Protein AF-K8GH89-F1 (afdb_monomer)

Solvent-accessible surface area (backbone atoms only — not comparable to full-atom values): 7909 Å² total; per-residue (Å²): 138,84,88,80,94,85,62,92,75,47,43,49,99,86,70,45,70,60,71,81,88,53,93,85,39,66,58,90,77,66,73,56,83,68,79,61,49,72,59,52,52,26,52,75,72,72,39,41,68,62,53,42,71,76,53,75,68,96,66,90,81,72,88,80,50,74,79,74,61,64,70,43,51,52,50,43,44,41,84,80,45,66,94,67,72,90,77,86,86,83,84,74,90,75,93,75,89,71,86,81,67,62,73,50,70,63,80,98,44,78,46,82,103

Foldseek 3Di:
DDDDDDDPQQADPVRHGDDDPLPPLQDDFDWPPPPCVVCVVCVVVVNNVVVCVVPVDPDPDDDTDGDDDPSSVCSNCCVPCPVPDPDDDDDDDDPPVDDPWDFDDDDPDTDTD

Nearest PDB structures (foldseek):
  3zth-assembly1_A  TM=1.737E-01  e=4.760E+00  Streptococcus thermophilus LMG 18311

Structure (mmCIF, N/CA/C/O backbone):
data_AF-K8GH89-F1
#
_entry.id   AF-K8GH89-F1
#
loop_
_atom_site.group_PDB
_atom_site.id
_atom_site.type_symbol
_atom_site.label_atom_id
_atom_site.label_alt_id
_atom_site.label_comp_id
_atom_site.label_asym_id
_atom_site.label_entity_id
_atom_site.label_seq_id
_atom_site.pdbx_PDB_ins_code
_atom_site.Cartn_x
_atom_site.Cartn_y
_atom_site.Cartn_z
_atom_site.occupancy
_atom_site.B_iso_or_equiv
_atom_site.auth_seq_id
_atom_site.auth_comp_id
_atom_site.auth_asym_id
_atom_site.auth_atom_id
_atom_site.pdbx_PDB_model_num
ATOM 1 N N . MET A 1 1 ? 0.550 -21.138 -28.705 1.00 63.81 1 MET A N 1
ATOM 2 C CA . MET A 1 1 ? 1.584 -20.135 -28.361 1.00 63.81 1 MET A CA 1
ATOM 3 C C . MET A 1 1 ? 1.099 -19.337 -27.162 1.00 63.81 1 MET A C 1
ATOM 5 O O . MET A 1 1 ? -0.085 -19.030 -27.119 1.00 63.81 1 MET A O 1
ATOM 9 N N . ARG A 1 2 ? 1.970 -19.055 -26.186 1.00 85.56 2 ARG A N 1
ATOM 10 C CA . ARG A 1 2 ? 1.658 -18.232 -25.007 1.00 85.56 2 ARG A CA 1
ATOM 11 C C . ARG A 1 2 ? 2.315 -16.866 -25.207 1.00 85.56 2 ARG A C 1
ATOM 13 O O . ARG A 1 2 ? 3.523 -16.814 -25.398 1.00 85.56 2 ARG A O 1
ATOM 20 N N . THR A 1 3 ? 1.530 -15.795 -25.214 1.00 92.75 3 THR A N 1
ATOM 21 C CA . THR A 1 3 ? 2.047 -14.422 -25.309 1.00 92.75 3 THR A CA 1
ATOM 22 C C . THR A 1 3 ? 2.526 -13.969 -23.933 1.00 92.75 3 THR A C 1
ATOM 24 O O . THR A 1 3 ? 1.797 -14.125 -22.954 1.00 92.75 3 THR A O 1
ATOM 27 N N . GLU A 1 4 ? 3.742 -13.429 -23.848 1.00 94.06 4 GLU A N 1
ATOM 28 C CA . GLU A 1 4 ? 4.373 -13.043 -22.584 1.00 94.06 4 GLU A CA 1
ATOM 29 C C . GLU A 1 4 ? 5.318 -11.840 -22.761 1.00 94.06 4 GLU A C 1
ATOM 31 O O . GLU A 1 4 ? 6.046 -11.764 -23.746 1.00 94.06 4 GLU A O 1
ATOM 36 N N . LEU A 1 5 ? 5.317 -10.910 -21.795 1.00 91.56 5 LEU A N 1
ATOM 37 C CA . LEU A 1 5 ? 6.261 -9.787 -21.720 1.00 91.56 5 LEU A CA 1
ATOM 38 C C . LEU A 1 5 ? 7.556 -10.238 -21.030 1.00 91.56 5 LEU A C 1
ATOM 40 O O . LEU A 1 5 ? 7.492 -10.766 -19.919 1.00 91.56 5 LEU A O 1
ATOM 44 N N . ILE A 1 6 ? 8.714 -10.021 -21.652 1.00 92.12 6 ILE A N 1
ATOM 45 C CA . ILE A 1 6 ? 10.032 -10.405 -21.121 1.00 92.12 6 ILE A CA 1
ATOM 46 C C . ILE A 1 6 ? 10.867 -9.141 -20.904 1.00 92.12 6 ILE A C 1
ATOM 48 O O . ILE A 1 6 ? 10.880 -8.261 -21.760 1.00 92.12 6 ILE A O 1
ATOM 52 N N . TRP A 1 7 ? 11.556 -9.064 -19.766 1.00 91.12 7 TRP A N 1
ATOM 53 C CA . TRP A 1 7 ? 12.475 -7.980 -19.421 1.00 91.12 7 TRP A CA 1
ATOM 54 C C . TRP A 1 7 ? 13.697 -8.530 -18.674 1.00 91.12 7 TRP A C 1
ATOM 56 O O . TRP A 1 7 ? 13.676 -9.660 -18.171 1.00 91.12 7 TRP A O 1
ATOM 66 N N . GLU A 1 8 ? 14.766 -7.737 -18.617 1.00 90.94 8 GLU A N 1
ATOM 67 C CA . GLU A 1 8 ? 16.001 -8.101 -17.923 1.00 90.94 8 GLU A CA 1
ATOM 68 C C . GLU A 1 8 ? 15.743 -8.344 -16.427 1.00 90.94 8 GLU A C 1
ATOM 70 O O . GLU A 1 8 ? 15.059 -7.575 -15.759 1.00 90.94 8 GLU A O 1
ATOM 75 N N . GLY A 1 9 ? 16.251 -9.458 -15.897 1.00 88.44 9 GLY A N 1
ATOM 76 C CA . GLY A 1 9 ? 16.039 -9.845 -14.499 1.00 88.44 9 GLY A CA 1
ATOM 77 C C . GLY A 1 9 ? 14.690 -10.512 -14.201 1.00 88.44 9 GLY A C 1
ATOM 78 O O . GLY A 1 9 ? 14.462 -10.898 -13.057 1.00 88.44 9 GLY A O 1
ATOM 79 N N . LYS A 1 10 ? 13.810 -10.714 -15.193 1.00 89.94 10 LYS A N 1
ATOM 80 C CA . LYS A 1 10 ? 12.578 -11.505 -15.010 1.00 89.94 10 LYS A CA 1
ATOM 81 C C . LYS A 1 10 ? 12.859 -12.987 -14.733 1.00 89.94 10 LYS A C 1
ATOM 83 O O . LYS A 1 10 ? 12.149 -13.614 -13.942 1.00 89.94 10 LYS A O 1
ATOM 88 N N . TYR A 1 11 ? 13.874 -13.538 -15.393 1.00 92.06 11 TYR A N 1
ATOM 89 C CA . TYR A 1 11 ? 14.330 -14.916 -15.222 1.00 92.06 11 TYR A CA 1
ATOM 90 C C . TYR A 1 11 ? 15.760 -14.935 -14.681 1.00 92.06 11 TYR A C 1
ATOM 92 O O . TYR A 1 11 ? 16.521 -13.981 -14.866 1.00 92.06 11 TYR A O 1
ATOM 100 N N . ASP A 1 12 ? 16.100 -15.995 -13.960 1.00 88.81 12 ASP A N 1
ATOM 101 C CA . ASP A 1 12 ? 17.474 -16.296 -13.588 1.00 88.81 12 ASP A CA 1
ATOM 102 C C . ASP A 1 12 ? 18.273 -16.847 -14.785 1.00 88.81 12 ASP A C 1
ATOM 104 O O . ASP A 1 12 ? 17.757 -17.024 -15.891 1.00 88.81 12 ASP A O 1
ATOM 108 N N . GLU A 1 13 ? 19.560 -17.104 -14.558 1.00 87.94 13 GLU A N 1
ATOM 109 C CA . GLU A 1 13 ? 20.478 -17.680 -15.549 1.00 87.94 13 GLU A CA 1
ATOM 110 C C . GLU A 1 13 ? 20.090 -19.105 -15.998 1.00 87.94 13 GLU A C 1
ATOM 112 O O . GLU A 1 13 ? 20.555 -19.571 -17.036 1.00 87.94 13 GLU A O 1
ATOM 117 N N . TYR A 1 14 ? 19.195 -19.773 -15.262 1.00 86.75 14 TYR A N 1
ATOM 118 C CA . TYR A 1 14 ? 18.685 -21.117 -15.544 1.00 86.75 14 TYR A CA 1
ATOM 119 C C . TYR A 1 14 ? 17.307 -21.097 -16.228 1.00 86.75 14 TYR A C 1
ATOM 121 O O . TYR A 1 14 ? 16.735 -22.153 -16.498 1.00 86.75 14 TYR A O 1
ATOM 129 N N . GLY A 1 15 ? 16.766 -19.911 -16.533 1.00 84.69 15 GLY A N 1
ATOM 130 C CA . GLY A 1 15 ? 15.463 -19.746 -17.173 1.00 84.69 15 GLY A CA 1
ATOM 131 C C . GLY A 1 15 ? 14.266 -19.909 -16.230 1.00 84.69 15 GLY A C 1
ATOM 132 O O . GLY A 1 15 ? 13.126 -19.936 -16.699 1.00 84.69 15 GLY A O 1
ATOM 133 N N . ASN A 1 16 ? 14.479 -19.980 -14.914 1.00 87.31 16 ASN A N 1
ATOM 134 C CA . ASN A 1 16 ? 13.394 -19.961 -13.939 1.00 87.31 16 ASN A CA 1
ATOM 135 C C . ASN A 1 16 ? 12.963 -18.523 -13.675 1.00 87.31 16 ASN A C 1
ATOM 137 O O . ASN A 1 16 ? 13.777 -17.600 -13.642 1.00 87.31 16 ASN A O 1
ATOM 141 N N . ARG A 1 17 ? 11.659 -18.305 -13.485 1.00 86.38 17 ARG A N 1
ATOM 142 C CA . ARG A 1 17 ? 11.151 -16.979 -13.123 1.00 86.38 17 ARG A CA 1
ATOM 143 C C . ARG A 1 17 ? 11.732 -16.606 -11.762 1.00 86.38 17 ARG A C 1
ATOM 145 O O . ARG A 1 17 ? 11.572 -17.375 -10.819 1.00 86.38 17 ARG A O 1
ATOM 152 N N . ARG A 1 18 ? 12.353 -15.428 -11.648 1.00 83.69 18 ARG A N 1
ATOM 153 C CA . ARG A 1 18 ? 12.791 -14.926 -10.342 1.00 83.69 18 ARG A CA 1
ATOM 154 C C . ARG A 1 18 ? 11.556 -14.699 -9.483 1.00 83.69 18 ARG A C 1
ATOM 156 O O . ARG A 1 18 ? 10.758 -13.796 -9.749 1.00 83.69 18 ARG A O 1
ATOM 163 N N . GLU A 1 19 ? 11.364 -15.562 -8.497 1.00 75.50 19 GLU A N 1
ATOM 164 C CA . GLU A 1 19 ? 10.309 -15.385 -7.518 1.00 75.50 19 GLU A CA 1
ATOM 165 C C . GLU A 1 19 ? 10.725 -14.336 -6.499 1.00 75.50 19 GLU A C 1
ATOM 167 O O . GLU A 1 19 ? 11.893 -14.154 -6.157 1.00 75.50 19 GLU A O 1
ATOM 172 N N . VAL A 1 20 ? 9.728 -13.608 -6.022 1.00 69.25 20 VAL A N 1
ATOM 173 C CA . VAL A 1 20 ? 9.914 -12.717 -4.895 1.00 69.25 20 VAL A CA 1
ATOM 174 C C . VAL A 1 20 ? 10.023 -13.614 -3.664 1.00 69.25 20 VAL A C 1
ATOM 176 O O . VAL A 1 20 ? 9.044 -14.258 -3.303 1.00 69.25 20 VAL A O 1
ATOM 179 N N . GLU A 1 21 ? 11.191 -13.683 -3.022 1.00 65.62 21 GLU A N 1
ATOM 180 C CA . GLU A 1 21 ? 11.318 -14.394 -1.745 1.00 65.62 21 GLU A CA 1
ATOM 181 C C . GLU A 1 21 ? 10.445 -13.709 -0.685 1.00 65.62 21 GLU A C 1
ATOM 183 O O . GLU A 1 21 ? 10.715 -12.586 -0.258 1.00 65.62 21 GLU A O 1
ATOM 188 N N . ILE A 1 22 ? 9.365 -14.387 -0.291 1.00 62.28 22 ILE A N 1
ATOM 189 C CA . ILE A 1 22 ? 8.453 -13.967 0.788 1.00 62.28 22 ILE A CA 1
ATOM 190 C C . ILE A 1 22 ? 8.703 -14.810 2.055 1.00 62.28 22 ILE A C 1
ATOM 192 O O . ILE A 1 22 ? 8.394 -14.381 3.165 1.00 62.28 22 ILE A O 1
ATOM 196 N N . ALA A 1 23 ? 9.304 -15.998 1.903 1.00 52.91 23 ALA A N 1
ATOM 197 C CA . ALA A 1 23 ? 9.321 -17.083 2.891 1.00 52.91 23 ALA A CA 1
ATOM 198 C C . ALA A 1 23 ? 10.079 -16.799 4.209 1.00 52.91 23 ALA A C 1
ATOM 200 O O . ALA A 1 23 ? 9.976 -17.592 5.138 1.00 52.91 23 ALA A O 1
ATOM 201 N N . GLY A 1 24 ? 10.783 -15.668 4.331 1.00 55.62 24 GLY A N 1
ATOM 202 C CA . GLY A 1 24 ? 11.445 -15.226 5.570 1.00 55.62 24 GLY A CA 1
ATOM 203 C C . GLY A 1 24 ? 11.045 -13.827 6.055 1.00 55.62 24 GLY A C 1
ATOM 204 O O . GLY A 1 24 ? 11.645 -13.314 6.990 1.00 55.62 24 GLY A O 1
ATOM 205 N N . CYS A 1 25 ? 10.065 -13.184 5.411 1.00 55.69 25 CYS A N 1
ATOM 206 C CA . CYS A 1 25 ? 9.790 -11.748 5.563 1.00 55.69 25 CYS A CA 1
ATOM 207 C C . CYS A 1 25 ? 8.665 -11.402 6.552 1.00 55.69 25 CYS A C 1
ATOM 209 O O . CYS A 1 25 ? 8.345 -10.224 6.708 1.00 55.69 25 CYS A O 1
ATOM 211 N N . ALA A 1 26 ? 8.050 -12.399 7.200 1.00 57.41 26 ALA A N 1
ATOM 212 C CA . ALA A 1 26 ? 7.032 -12.174 8.224 1.00 57.41 26 ALA A CA 1
ATOM 213 C C . ALA A 1 26 ? 7.699 -11.656 9.507 1.00 57.41 26 ALA A C 1
ATOM 215 O O . ALA A 1 26 ? 7.997 -12.408 10.434 1.00 57.41 26 ALA A O 1
ATOM 21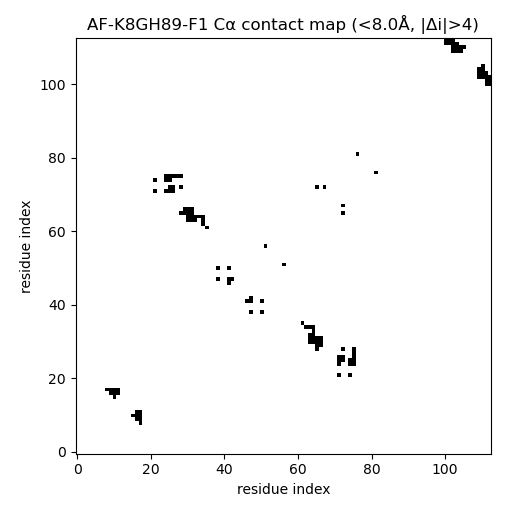6 N N . MET A 1 27 ? 7.987 -10.360 9.524 1.00 64.25 27 MET A N 1
ATOM 217 C CA . MET A 1 27 ? 8.565 -9.678 10.672 1.00 64.25 27 MET A CA 1
ATOM 218 C C . MET A 1 27 ? 7.448 -9.309 11.657 1.00 64.25 27 MET A C 1
ATOM 220 O O . MET A 1 27 ? 6.340 -8.969 11.227 1.00 64.25 27 MET A O 1
ATOM 224 N N . PRO A 1 28 ? 7.706 -9.327 12.977 1.00 62.94 28 PRO A N 1
ATOM 225 C CA . PRO A 1 28 ? 6.777 -8.746 13.935 1.00 62.94 28 PRO A CA 1
ATOM 226 C C . PRO A 1 28 ? 6.570 -7.269 13.581 1.00 62.94 28 PRO A C 1
ATOM 228 O O . PRO A 1 28 ? 7.482 -6.450 13.676 1.00 62.94 28 PRO A O 1
ATOM 231 N N . MET A 1 29 ? 5.367 -6.940 13.113 1.00 65.44 29 MET A N 1
ATOM 232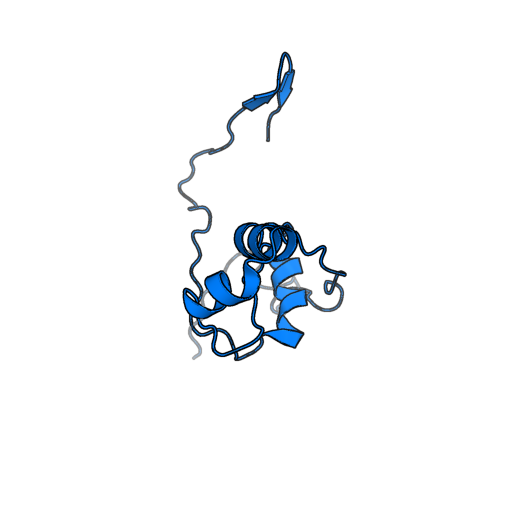 C CA . MET A 1 29 ? 5.031 -5.586 12.690 1.00 65.44 29 MET A CA 1
ATOM 233 C C . MET A 1 29 ? 4.868 -4.692 13.917 1.00 65.44 29 MET A C 1
ATOM 235 O O . MET A 1 29 ? 4.001 -4.935 14.760 1.00 65.44 29 MET A O 1
ATOM 239 N N . GLN A 1 30 ? 5.650 -3.615 13.989 1.00 62.19 30 G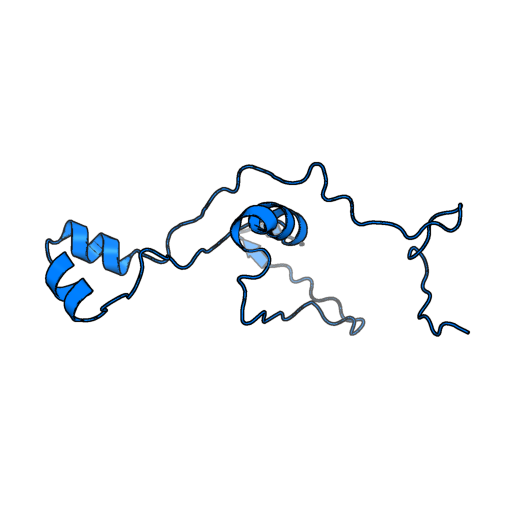LN A N 1
ATOM 240 C CA . GLN A 1 30 ? 5.369 -2.536 14.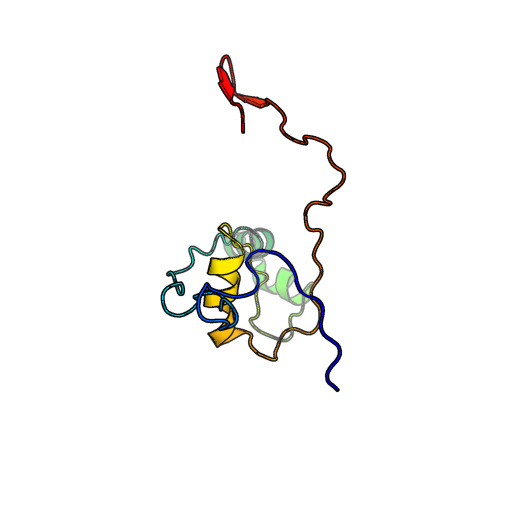926 1.00 62.19 30 GLN A CA 1
ATOM 241 C C . GLN A 1 30 ? 4.159 -1.754 14.405 1.00 62.19 30 GLN A C 1
ATOM 243 O O . GLN A 1 30 ? 4.254 -0.967 13.463 1.00 62.19 30 GLN A O 1
ATOM 248 N N . LYS A 1 31 ? 2.993 -1.994 15.006 1.00 62.16 31 LYS A N 1
ATOM 249 C CA . LYS A 1 31 ? 1.796 -1.196 14.738 1.00 62.16 31 LYS A CA 1
ATOM 250 C C . LYS A 1 31 ? 1.991 0.188 15.355 1.00 62.16 31 LYS A C 1
ATOM 252 O O . LYS A 1 31 ? 2.144 0.303 16.569 1.00 62.16 31 LYS A O 1
ATOM 257 N N . ILE A 1 32 ? 1.980 1.232 14.530 1.00 59.81 32 ILE A N 1
ATOM 258 C CA . ILE A 1 32 ? 1.985 2.618 15.006 1.00 59.81 32 ILE A CA 1
ATOM 259 C C . ILE A 1 32 ? 0.524 3.066 15.079 1.00 59.81 32 ILE A C 1
ATOM 261 O O . ILE A 1 32 ? -0.012 3.703 14.176 1.00 59.81 32 ILE A O 1
ATOM 265 N N . GLU A 1 33 ? -0.167 2.668 16.144 1.00 57.50 33 GLU A N 1
ATOM 266 C CA . GLU A 1 33 ? -1.553 3.083 16.360 1.00 57.50 33 GLU A CA 1
ATOM 267 C C . GLU A 1 33 ? -1.595 4.488 16.973 1.00 57.50 33 GLU A C 1
ATOM 269 O O . GLU A 1 33 ? -1.528 4.647 18.188 1.00 57.50 33 GLU A O 1
ATOM 274 N N . ASN A 1 34 ? -1.745 5.512 16.130 1.00 57.59 34 ASN A N 1
ATOM 275 C CA . ASN A 1 34 ? -2.111 6.876 16.551 1.00 57.59 34 ASN A CA 1
ATOM 276 C C . ASN A 1 34 ? -3.424 7.374 15.911 1.00 57.59 34 ASN A C 1
ATOM 278 O O . ASN A 1 34 ? -3.838 8.501 16.155 1.00 57.59 34 ASN A O 1
ATOM 282 N N . ILE A 1 35 ? -4.105 6.552 15.101 1.00 62.53 35 ILE A N 1
ATOM 283 C CA . ILE A 1 35 ? -5.329 6.964 14.384 1.00 62.53 35 ILE A CA 1
ATOM 284 C C . ILE A 1 35 ? -6.565 7.008 15.305 1.00 62.53 35 ILE A C 1
ATOM 286 O O . ILE A 1 35 ? -7.462 7.818 15.089 1.00 62.53 35 ILE A O 1
ATOM 290 N N . ASP A 1 36 ? -6.615 6.194 16.363 1.00 65.88 36 ASP A N 1
ATOM 291 C CA . ASP A 1 36 ? -7.760 6.129 17.290 1.00 65.88 36 ASP A CA 1
ATOM 292 C C . ASP A 1 36 ? -7.712 7.180 18.423 1.00 65.88 36 ASP A C 1
ATOM 294 O O . ASP A 1 36 ? -8.457 7.077 19.401 1.00 65.88 36 ASP A O 1
ATOM 298 N N . GLU A 1 37 ? -6.862 8.206 18.312 1.00 70.62 37 GLU A N 1
ATOM 299 C CA . GLU A 1 37 ? -6.688 9.240 19.343 1.00 70.62 37 GLU A CA 1
ATOM 300 C C . GLU A 1 37 ? -8.005 9.905 19.797 1.00 70.62 37 GLU A C 1
ATOM 302 O O . GLU A 1 37 ? -8.219 10.009 21.006 1.00 70.62 37 GLU A O 1
ATOM 307 N N . PRO A 1 38 ? -8.963 10.249 18.908 1.00 73.75 38 PRO A N 1
ATOM 308 C CA . PRO A 1 38 ? -10.253 10.802 19.333 1.00 73.75 38 PRO A CA 1
ATOM 309 C C . PRO A 1 38 ? -11.060 9.845 20.222 1.00 73.75 38 PRO A C 1
ATOM 311 O O . PRO A 1 38 ? -11.720 10.276 21.167 1.00 73.75 38 PRO A O 1
ATOM 314 N N . ARG A 1 39 ? -10.975 8.533 19.964 1.00 76.31 39 ARG A N 1
ATOM 315 C CA . ARG A 1 39 ? -11.640 7.511 20.780 1.00 76.31 39 ARG A CA 1
ATOM 316 C C . ARG A 1 39 ? -10.945 7.339 22.127 1.00 76.31 39 ARG A C 1
ATOM 318 O O . ARG A 1 39 ? -11.623 7.213 23.143 1.00 76.31 39 ARG A O 1
ATOM 325 N N . ARG A 1 40 ? -9.605 7.345 22.156 1.00 75.75 40 ARG A N 1
ATOM 326 C CA . ARG A 1 40 ? -8.838 7.310 23.416 1.00 75.75 40 ARG A CA 1
ATOM 327 C C . ARG A 1 40 ? -9.131 8.526 24.280 1.00 75.75 40 ARG A C 1
ATOM 329 O O . ARG A 1 40 ? -9.315 8.373 25.481 1.00 75.75 40 ARG A O 1
ATOM 336 N N . ALA A 1 41 ? -9.220 9.706 23.672 1.00 80.00 41 ALA A N 1
ATOM 337 C CA . ALA A 1 41 ? -9.583 10.931 24.368 1.00 80.00 41 ALA A CA 1
ATOM 338 C C . ALA A 1 41 ? -10.992 10.827 24.968 1.00 80.00 41 ALA A C 1
ATOM 340 O O . ALA A 1 41 ? -11.156 11.096 26.155 1.00 80.00 41 ALA A O 1
ATOM 341 N N . ALA A 1 42 ? -11.979 10.347 24.200 1.00 81.25 42 ALA A N 1
ATOM 342 C CA . ALA A 1 42 ? -13.333 10.093 24.701 1.00 81.25 42 ALA A CA 1
ATOM 343 C C . ALA A 1 42 ? -13.361 9.050 25.835 1.00 81.25 42 ALA A C 1
ATOM 345 O O . ALA A 1 42 ? -14.143 9.175 26.775 1.00 81.25 42 ALA A O 1
ATOM 346 N N . ALA A 1 43 ? -12.485 8.043 25.787 1.00 81.25 43 ALA A N 1
ATOM 347 C CA . ALA A 1 43 ? -12.322 7.071 26.866 1.00 81.25 43 ALA A CA 1
ATOM 348 C C . ALA A 1 43 ? -11.736 7.684 28.136 1.00 81.25 43 ALA A C 1
ATOM 350 O O . ALA A 1 43 ? -12.250 7.444 29.226 1.00 81.25 43 ALA A O 1
ATOM 351 N N . ALA A 1 44 ? -10.703 8.513 27.997 1.00 82.69 44 ALA A N 1
ATOM 352 C CA . ALA A 1 44 ? -10.066 9.196 29.114 1.00 82.69 44 ALA A CA 1
ATOM 353 C C . ALA A 1 44 ? -10.991 10.232 29.781 1.00 82.69 44 ALA A C 1
ATOM 355 O O . ALA A 1 44 ? -10.900 10.441 30.988 1.00 82.69 44 ALA A O 1
ATOM 356 N N . THR A 1 45 ? -11.895 10.861 29.022 1.00 86.25 45 THR A N 1
ATOM 357 C CA . THR A 1 45 ? -12.864 11.847 29.533 1.00 86.25 45 THR A CA 1
ATOM 358 C C . THR A 1 45 ? -14.203 11.242 29.964 1.00 86.25 45 THR A C 1
ATOM 360 O O . THR A 1 45 ? -15.084 11.981 30.402 1.00 86.25 45 THR A O 1
ATOM 363 N N . GLY A 1 46 ? -14.380 9.918 29.858 1.00 83.94 46 GLY A N 1
ATOM 364 C CA . 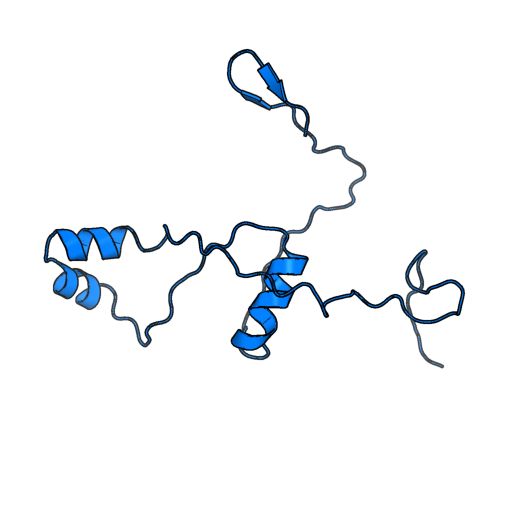GLY A 1 46 ? -15.626 9.231 30.223 1.00 83.94 46 GLY A CA 1
ATOM 365 C C . GLY A 1 46 ? -16.794 9.476 29.257 1.00 83.94 46 GLY A C 1
ATOM 366 O O . GLY A 1 46 ? -17.941 9.227 29.608 1.00 83.94 46 GLY A O 1
ATOM 367 N N . GLN A 1 47 ? -16.520 9.958 28.043 1.00 83.88 47 GLN A N 1
ATOM 368 C CA . GLN A 1 47 ? -17.506 10.254 26.993 1.00 83.88 47 GLN A CA 1
ATOM 369 C C . GLN A 1 47 ? -17.576 9.161 25.911 1.00 83.88 47 GLN A C 1
ATOM 371 O O . GLN A 1 47 ? -18.087 9.399 24.816 1.00 83.88 47 GLN A O 1
ATOM 376 N N . LEU A 1 48 ? -17.063 7.961 26.208 1.00 81.75 48 LEU A N 1
ATOM 377 C CA . LEU A 1 48 ? -17.049 6.804 25.303 1.00 81.75 48 LEU A CA 1
ATOM 378 C C . LEU A 1 48 ? -18.426 6.506 24.707 1.00 81.75 48 LEU A C 1
ATOM 380 O O . LEU A 1 48 ? -18.534 6.395 23.491 1.00 81.75 48 LEU A O 1
ATOM 384 N N . GLU A 1 49 ? -19.468 6.442 25.538 1.00 81.31 49 GLU A N 1
ATOM 385 C CA . GLU A 1 49 ? -20.829 6.139 25.075 1.00 81.31 49 GLU A CA 1
ATOM 386 C C . GLU A 1 49 ? -21.331 7.173 24.059 1.00 81.31 49 GLU A C 1
ATOM 388 O O . GLU A 1 49 ? -21.882 6.808 23.024 1.00 81.31 49 GLU A O 1
ATOM 393 N N . LEU A 1 50 ? -21.079 8.464 24.304 1.00 80.94 50 LEU A N 1
ATOM 394 C CA . LEU A 1 50 ? -21.475 9.542 23.393 1.00 80.94 50 LEU A CA 1
ATOM 395 C C . LEU A 1 50 ? -20.725 9.447 22.055 1.00 80.94 50 LEU A C 1
ATOM 397 O O . LEU A 1 50 ? -21.307 9.653 20.990 1.00 80.94 50 LEU A O 1
ATOM 401 N N . PHE A 1 51 ? -19.432 9.120 22.111 1.00 82.19 51 PHE A N 1
ATOM 402 C CA . PHE A 1 51 ? -18.590 8.938 20.932 1.00 82.19 51 PHE A CA 1
ATOM 403 C C . PHE A 1 51 ? -19.032 7.730 20.092 1.00 82.19 51 PHE A C 1
ATOM 405 O O . PHE A 1 51 ? -19.103 7.832 18.866 1.00 82.19 51 PHE A O 1
ATOM 412 N N . GLU A 1 52 ? -19.353 6.607 20.738 1.00 79.88 52 GLU A N 1
ATOM 413 C CA . GLU A 1 52 ? -19.826 5.380 20.085 1.00 79.88 52 GLU A CA 1
ATOM 414 C C . GLU A 1 52 ? -21.243 5.536 19.522 1.00 79.88 52 GLU A C 1
ATOM 416 O O . GLU A 1 52 ? -21.523 5.043 18.432 1.00 79.88 52 GLU A O 1
ATOM 421 N N . GLN A 1 53 ? -22.115 6.298 20.189 1.00 79.50 53 GLN A N 1
ATOM 422 C CA . GLN A 1 53 ? -23.451 6.624 19.684 1.00 79.50 53 GLN A CA 1
ATOM 423 C C . GLN A 1 53 ? -23.400 7.523 18.437 1.00 79.50 53 GLN A C 1
ATOM 425 O O . GLN A 1 53 ? -24.232 7.388 17.541 1.00 79.50 53 GLN A O 1
ATOM 430 N N . GLN A 1 54 ? -22.415 8.423 18.358 1.00 76.00 54 GLN A N 1
ATOM 431 C CA . GLN A 1 54 ? -22.174 9.268 17.182 1.00 76.00 54 GLN A CA 1
ATOM 432 C C . GLN A 1 54 ? -21.432 8.534 16.055 1.00 76.00 54 GLN A C 1
ATOM 434 O O . GLN A 1 54 ? -21.558 8.917 14.895 1.00 76.00 54 GLN A O 1
ATOM 439 N N . ASN A 1 55 ? -20.675 7.482 16.380 1.00 71.50 55 ASN A N 1
ATOM 440 C CA . ASN A 1 55 ? -19.902 6.683 15.429 1.00 71.50 55 ASN A CA 1
ATOM 441 C C . ASN A 1 55 ? -20.186 5.182 15.610 1.00 71.50 55 ASN A C 1
ATOM 443 O O . ASN A 1 55 ? -19.276 4.437 15.994 1.00 71.50 55 ASN A O 1
ATOM 447 N N . PRO A 1 56 ? -21.419 4.717 15.338 1.00 65.62 56 PRO A N 1
ATOM 448 C CA . PRO A 1 56 ? -21.770 3.314 15.505 1.00 65.62 56 PRO A CA 1
ATOM 449 C C . PRO A 1 56 ? -20.956 2.463 14.522 1.00 65.62 56 PRO A C 1
ATOM 451 O O . PRO A 1 56 ? -21.152 2.533 13.308 1.00 65.62 56 PRO A O 1
ATOM 454 N N . ARG A 1 57 ? -20.007 1.677 15.041 1.00 66.19 57 ARG A N 1
ATOM 455 C CA . ARG A 1 57 ? -19.227 0.713 14.248 1.00 66.19 57 ARG A CA 1
ATOM 456 C C . ARG A 1 57 ? -19.884 -0.663 14.312 1.00 66.19 57 ARG A C 1
ATOM 458 O O . ARG A 1 57 ? -20.436 -1.047 15.338 1.00 66.19 57 ARG A O 1
ATOM 465 N N . VAL A 1 58 ? -19.823 -1.389 13.198 1.00 61.50 58 VAL A N 1
ATOM 466 C CA . VAL A 1 58 ? -20.435 -2.720 13.041 1.00 61.50 58 VAL A CA 1
ATOM 467 C C . VAL A 1 58 ? -19.516 -3.832 13.577 1.00 61.50 58 VAL A C 1
ATOM 469 O O . VAL A 1 58 ? -19.998 -4.907 13.925 1.00 61.50 58 VAL A O 1
ATOM 472 N N . ASP A 1 59 ? -18.209 -3.574 13.693 1.00 70.06 59 ASP A N 1
ATOM 473 C CA . ASP A 1 59 ? -17.198 -4.531 14.147 1.00 70.06 59 ASP A CA 1
ATOM 474 C C . ASP A 1 59 ? -16.089 -3.880 15.007 1.00 70.06 59 ASP A C 1
ATOM 476 O O . ASP A 1 59 ? -16.072 -2.668 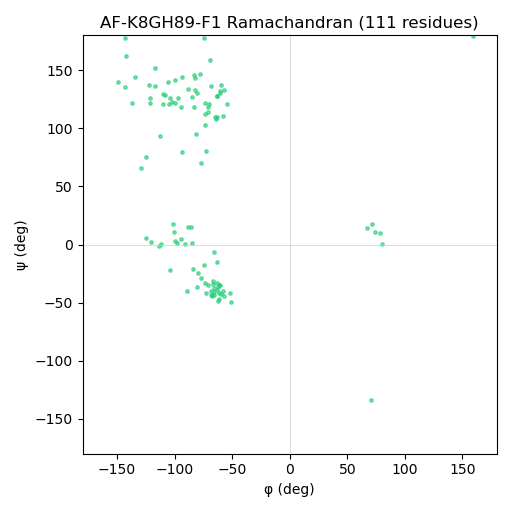15.242 1.00 70.06 59 ASP A O 1
ATOM 480 N N . ASP A 1 60 ? -15.154 -4.706 15.496 1.00 73.50 60 ASP A N 1
ATOM 481 C CA . ASP A 1 60 ? -13.959 -4.251 16.225 1.00 73.50 60 ASP A CA 1
ATOM 482 C C . ASP A 1 60 ? -12.768 -3.944 15.294 1.00 73.50 60 ASP A C 1
ATOM 484 O O . ASP A 1 60 ? -11.621 -3.834 15.735 1.00 73.50 60 ASP A O 1
ATOM 488 N N . PHE A 1 61 ? -13.000 -3.804 13.984 1.00 75.44 61 PHE A N 1
ATOM 489 C CA . PHE A 1 61 ? -11.925 -3.466 13.062 1.00 75.44 61 PHE A CA 1
ATOM 490 C C . PHE A 1 61 ? -11.438 -2.031 13.305 1.00 75.44 61 PHE A C 1
ATOM 492 O O . PHE A 1 61 ? -12.208 -1.080 13.495 1.00 75.44 61 PHE A O 1
ATOM 499 N N . ARG A 1 62 ? -10.113 -1.864 13.294 1.00 75.62 62 ARG A N 1
ATOM 500 C CA . ARG A 1 62 ? -9.443 -0.572 13.466 1.00 75.62 62 ARG A CA 1
ATOM 501 C C . ARG A 1 62 ? -8.567 -0.282 12.262 1.00 75.62 62 ARG A C 1
ATOM 503 O O . ARG A 1 62 ? -7.830 -1.155 11.799 1.00 75.62 62 ARG A O 1
ATOM 510 N N . ASN A 1 63 ? -8.623 0.965 11.800 1.00 82.31 63 ASN A N 1
ATOM 511 C CA . ASN A 1 63 ? -7.738 1.466 10.756 1.00 82.31 63 ASN A CA 1
ATOM 512 C C . ASN A 1 63 ? -6.289 1.373 11.240 1.00 82.31 63 ASN A C 1
ATOM 514 O O . ASN A 1 63 ? -5.965 1.825 12.338 1.00 82.31 63 ASN A O 1
ATOM 518 N N . ARG A 1 64 ? -5.414 0.796 10.413 1.00 82.06 64 ARG A N 1
ATOM 519 C CA . ARG A 1 64 ? -4.005 0.586 10.757 1.00 82.06 64 ARG A CA 1
ATOM 520 C C . ARG A 1 64 ? -3.123 1.510 9.931 1.00 82.06 64 ARG A C 1
ATOM 522 O O . ARG A 1 64 ? -3.220 1.516 8.708 1.00 82.06 64 ARG A O 1
ATOM 529 N N . LEU A 1 65 ? -2.232 2.234 10.605 1.00 84.88 65 LEU A N 1
ATOM 530 C CA . LEU A 1 65 ? -1.077 2.879 9.987 1.00 84.88 65 LEU A CA 1
ATOM 531 C C . LEU A 1 65 ? 0.158 2.039 10.299 1.00 84.88 65 LEU A C 1
ATOM 533 O O . LEU A 1 65 ? 0.459 1.766 11.462 1.00 84.88 65 LEU A O 1
ATOM 537 N N . ILE A 1 66 ? 0.849 1.597 9.254 1.00 84.44 66 ILE A N 1
ATOM 538 C CA . ILE A 1 66 ? 2.017 0.725 9.367 1.00 84.44 66 ILE A CA 1
ATOM 539 C C . ILE A 1 66 ? 3.187 1.443 8.707 1.00 84.44 66 ILE A C 1
ATOM 541 O O . ILE A 1 66 ? 3.087 1.866 7.558 1.00 84.44 66 ILE A O 1
ATOM 545 N N . TRP A 1 67 ? 4.285 1.587 9.443 1.00 83.81 67 TRP A N 1
ATOM 546 C CA . TRP A 1 67 ? 5.525 2.158 8.931 1.00 83.81 67 TRP A CA 1
ATOM 547 C C . TRP A 1 67 ? 6.531 1.039 8.669 1.00 83.81 67 TRP A C 1
ATOM 549 O O . TRP A 1 67 ? 6.798 0.227 9.554 1.00 83.81 67 TRP A O 1
ATOM 559 N N . GLY A 1 68 ? 7.066 0.983 7.451 1.00 82.88 68 GLY A N 1
ATOM 560 C CA . GLY A 1 68 ? 8.037 -0.024 7.039 1.00 82.88 68 GLY A CA 1
ATOM 561 C C . GLY A 1 68 ? 8.110 -0.179 5.524 1.00 82.88 68 GLY A C 1
ATOM 562 O O . GLY A 1 68 ? 7.386 0.483 4.779 1.00 82.88 68 GLY A O 1
ATOM 563 N N . ASP A 1 69 ? 8.987 -1.075 5.080 1.00 85.50 69 ASP A N 1
ATOM 564 C CA . ASP A 1 69 ? 9.071 -1.488 3.681 1.00 85.50 69 ASP A CA 1
ATOM 565 C C . ASP A 1 69 ? 7.769 -2.185 3.250 1.00 85.50 69 ASP A C 1
ATOM 567 O O . ASP A 1 69 ? 7.292 -3.119 3.905 1.00 85.50 69 ASP A O 1
ATOM 571 N N . ASN A 1 70 ? 7.181 -1.727 2.145 1.00 87.62 70 ASN A N 1
ATOM 572 C CA . ASN A 1 70 ? 5.867 -2.190 1.707 1.00 87.62 70 ASN A CA 1
ATOM 573 C C . ASN A 1 70 ? 5.850 -3.688 1.360 1.00 87.62 70 ASN A C 1
ATOM 575 O O . ASN A 1 70 ? 4.857 -4.359 1.633 1.00 87.62 70 ASN A O 1
ATOM 579 N N . LYS A 1 71 ? 6.936 -4.252 0.830 1.00 85.75 71 LYS A N 1
ATOM 580 C CA . LYS A 1 71 ? 7.020 -5.665 0.456 1.00 85.75 71 LYS A CA 1
ATOM 581 C C . LYS A 1 71 ? 6.992 -6.550 1.701 1.00 85.75 71 LYS A C 1
ATOM 583 O O . LYS A 1 71 ? 6.251 -7.534 1.730 1.00 85.75 71 LYS A O 1
ATOM 588 N N . LEU A 1 72 ? 7.737 -6.178 2.742 1.00 83.50 72 LEU A N 1
ATOM 589 C CA . LEU A 1 72 ? 7.754 -6.899 4.022 1.00 83.50 72 LEU A CA 1
ATOM 590 C C . LEU A 1 72 ? 6.424 -6.768 4.779 1.00 83.50 72 LEU A C 1
ATOM 592 O O . LEU A 1 72 ? 5.915 -7.745 5.340 1.00 83.50 72 LEU A O 1
ATOM 596 N N . VAL A 1 73 ? 5.827 -5.574 4.761 1.00 85.94 73 VAL A N 1
ATOM 597 C CA . VAL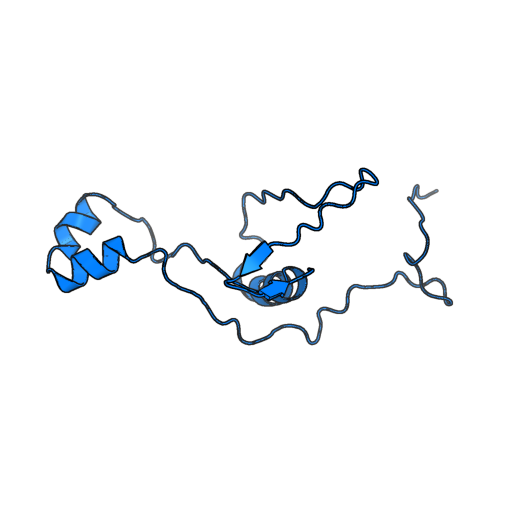 A 1 73 ? 4.513 -5.326 5.372 1.00 85.94 73 VAL A CA 1
ATOM 598 C C . VAL A 1 73 ? 3.439 -6.170 4.688 1.00 85.94 73 VAL A C 1
ATOM 600 O O . VAL A 1 73 ? 2.699 -6.888 5.359 1.00 85.94 73 VAL A O 1
ATOM 603 N N . MET A 1 74 ? 3.387 -6.160 3.356 1.00 86.88 74 MET A N 1
ATOM 604 C CA . MET A 1 74 ? 2.404 -6.939 2.599 1.00 86.88 74 MET A CA 1
ATOM 605 C C . MET A 1 74 ? 2.577 -8.449 2.805 1.00 86.88 74 MET A C 1
ATOM 607 O O . MET A 1 74 ? 1.581 -9.157 2.958 1.00 86.88 74 MET A O 1
ATOM 611 N N . ALA A 1 75 ? 3.820 -8.941 2.879 1.00 85.62 75 ALA A N 1
ATOM 612 C CA . ALA A 1 75 ? 4.114 -10.333 3.223 1.00 85.62 75 ALA A CA 1
ATOM 613 C C . ALA A 1 75 ? 3.516 -10.729 4.582 1.00 85.62 75 ALA A C 1
ATOM 615 O O . ALA A 1 75 ? 2.891 -11.781 4.712 1.00 85.62 75 ALA A O 1
ATOM 616 N N . SER A 1 76 ? 3.664 -9.857 5.578 1.00 84.12 76 SER A N 1
ATOM 617 C CA . SER A 1 76 ? 3.198 -10.098 6.945 1.00 84.12 76 SER A CA 1
ATOM 618 C C . SER A 1 76 ? 1.669 -10.001 7.073 1.00 84.12 76 SER A C 1
ATOM 620 O O . SER A 1 76 ? 1.058 -10.744 7.839 1.00 84.12 76 SER A O 1
ATOM 622 N N . LEU A 1 77 ? 1.023 -9.125 6.295 1.00 87.31 77 LEU A N 1
ATOM 623 C CA . LEU A 1 77 ? -0.439 -8.976 6.265 1.00 87.31 77 LEU A CA 1
ATOM 624 C C . LEU A 1 77 ? -1.153 -10.113 5.523 1.00 87.31 77 LEU A C 1
ATOM 626 O O . LEU A 1 77 ? -2.360 -10.300 5.704 1.00 87.31 77 LEU A O 1
ATOM 630 N N . LEU A 1 78 ? -0.431 -10.889 4.708 1.00 87.62 78 LEU A N 1
ATOM 631 C CA . LEU A 1 78 ? -1.012 -11.932 3.867 1.00 87.62 78 LEU A CA 1
ATOM 632 C C . LEU A 1 78 ? -1.792 -12.974 4.684 1.00 87.62 78 LEU A C 1
ATOM 634 O O . LEU A 1 78 ? -2.876 -13.377 4.274 1.00 87.62 78 LEU A O 1
ATOM 638 N N . GLN A 1 79 ? -1.290 -13.381 5.853 1.00 84.44 79 GLN A N 1
ATOM 639 C CA . GLN A 1 79 ? -1.969 -14.366 6.705 1.00 84.44 79 GLN A CA 1
ATOM 640 C C . GLN A 1 79 ? -3.345 -13.878 7.193 1.00 84.44 79 GLN A C 1
ATOM 642 O O . GLN A 1 79 ? -4.279 -14.671 7.304 1.00 84.44 79 GLN A O 1
ATOM 647 N N . GLU A 1 80 ? -3.483 -12.584 7.481 1.00 85.69 80 GLU A N 1
ATOM 648 C CA . GLU A 1 80 ? -4.699 -12.007 8.063 1.00 85.69 80 GLU A CA 1
ATOM 649 C C . GLU A 1 80 ? -5.709 -11.567 6.990 1.00 85.69 80 GLU A C 1
ATOM 651 O O . GLU A 1 80 ? -6.914 -11.794 7.152 1.00 85.69 80 GLU A O 1
ATOM 656 N N . PHE A 1 81 ? -5.223 -10.975 5.892 1.00 88.75 81 PHE A N 1
ATOM 657 C CA . PHE A 1 81 ? -6.036 -10.249 4.907 1.00 88.75 81 PHE A CA 1
ATOM 658 C C . PHE A 1 81 ? -6.143 -10.914 3.527 1.00 88.75 81 PHE A C 1
ATOM 660 O O . PHE A 1 81 ? -6.827 -10.382 2.649 1.00 88.75 81 PHE A O 1
ATOM 667 N N . LYS A 1 82 ? -5.516 -12.079 3.297 1.00 91.12 82 LYS A N 1
ATOM 668 C CA . LYS A 1 82 ? -5.645 -12.796 2.016 1.00 91.12 82 LYS A CA 1
ATOM 669 C C . LYS A 1 82 ? -7.118 -13.047 1.679 1.00 91.12 82 LYS A C 1
ATOM 671 O O . LYS A 1 82 ? -7.829 -13.715 2.423 1.00 91.12 82 LYS A O 1
ATOM 676 N N . GLY A 1 83 ? -7.545 -12.527 0.528 1.00 93.56 83 GLY A N 1
ATOM 677 C CA . GLY A 1 83 ? -8.915 -12.663 0.029 1.00 93.56 83 GLY A CA 1
ATOM 678 C C . GLY A 1 83 ? -9.960 -11.801 0.747 1.00 93.56 83 GLY A C 1
ATOM 679 O O . GLY A 1 83 ? -11.141 -12.020 0.518 1.00 93.56 83 GLY A O 1
ATOM 680 N N . LYS A 1 84 ? -9.549 -10.853 1.604 1.00 92.81 84 LYS A N 1
ATOM 681 C CA . LYS A 1 84 ? -10.452 -9.975 2.374 1.00 92.81 84 LYS A CA 1
ATOM 682 C C . LYS A 1 84 ? -10.375 -8.492 1.988 1.00 92.81 84 LYS A C 1
ATOM 684 O O . LYS A 1 84 ? -11.043 -7.680 2.610 1.00 92.81 84 LYS A O 1
ATOM 689 N N . ILE A 1 85 ? -9.505 -8.123 1.047 1.00 91.50 85 ILE A N 1
ATOM 690 C CA . ILE A 1 85 ? -9.303 -6.727 0.640 1.00 91.50 85 ILE A CA 1
ATOM 691 C C . ILE A 1 85 ? -10.178 -6.441 -0.578 1.00 91.50 85 ILE A C 1
ATOM 693 O O . ILE A 1 85 ? -9.970 -7.046 -1.628 1.00 91.50 85 ILE A O 1
ATOM 697 N N . ASP A 1 86 ? -11.110 -5.500 -0.438 1.00 95.44 86 ASP A N 1
ATOM 698 C CA . ASP A 1 86 ? -12.031 -5.117 -1.514 1.00 95.44 86 ASP A CA 1
ATOM 699 C C . ASP A 1 86 ? -11.400 -4.146 -2.523 1.00 95.44 86 ASP A C 1
ATOM 701 O O . ASP A 1 86 ? -11.669 -4.219 -3.722 1.00 95.44 86 ASP A O 1
ATOM 705 N N . LEU A 1 87 ? -10.550 -3.228 -2.048 1.00 96.00 87 LEU A N 1
ATOM 706 C CA . LEU A 1 87 ? -9.939 -2.177 -2.859 1.00 96.00 87 LEU A CA 1
ATOM 707 C C . LEU A 1 87 ? -8.495 -1.915 -2.427 1.00 96.00 87 LEU A C 1
ATOM 709 O O . LEU A 1 87 ? -8.200 -1.775 -1.242 1.00 96.00 87 LEU A O 1
ATOM 713 N N . ILE A 1 88 ? -7.608 -1.794 -3.415 1.00 94.06 88 ILE A N 1
ATOM 714 C CA . ILE A 1 88 ? -6.222 -1.361 -3.238 1.00 94.06 88 ILE A CA 1
ATOM 715 C C . ILE A 1 88 ? -6.019 -0.114 -4.097 1.00 94.06 88 ILE A C 1
ATOM 717 O O . ILE A 1 88 ? -6.193 -0.166 -5.313 1.00 94.06 88 ILE A O 1
ATOM 721 N N . TYR A 1 89 ? -5.630 0.990 -3.464 1.00 95.75 89 TYR A N 1
ATOM 722 C CA . TYR A 1 89 ? -5.150 2.192 -4.142 1.00 95.75 89 TYR A CA 1
ATOM 723 C C . TYR A 1 89 ? -3.642 2.313 -3.921 1.00 95.75 89 TYR A C 1
ATOM 725 O O . TYR A 1 89 ? -3.182 2.235 -2.781 1.00 95.75 89 TYR A O 1
ATOM 733 N N . ILE A 1 90 ? -2.883 2.495 -5.001 1.00 94.69 90 ILE A N 1
ATOM 734 C CA . ILE A 1 90 ? -1.444 2.765 -4.959 1.00 94.69 90 ILE A CA 1
ATOM 735 C C . ILE A 1 90 ? -1.105 3.901 -5.920 1.00 94.69 90 ILE A C 1
ATOM 737 O O . ILE A 1 90 ? -1.668 3.981 -7.009 1.00 94.69 90 ILE A O 1
ATOM 741 N N . ASP A 1 91 ? -0.149 4.728 -5.513 1.00 92.81 91 ASP A N 1
ATOM 742 C CA . ASP A 1 91 ? 0.465 5.776 -6.328 1.00 92.81 91 ASP A CA 1
ATOM 743 C C . ASP A 1 91 ? 1.990 5.552 -6.315 1.00 92.81 91 ASP A C 1
ATOM 745 O O . ASP A 1 91 ? 2.703 6.150 -5.505 1.00 92.81 91 ASP A O 1
ATOM 749 N N . PRO A 1 92 ? 2.493 4.545 -7.062 1.00 91.06 92 PRO A N 1
ATOM 750 C CA . PRO A 1 92 ? 3.918 4.237 -7.090 1.00 91.06 92 PRO A CA 1
ATOM 751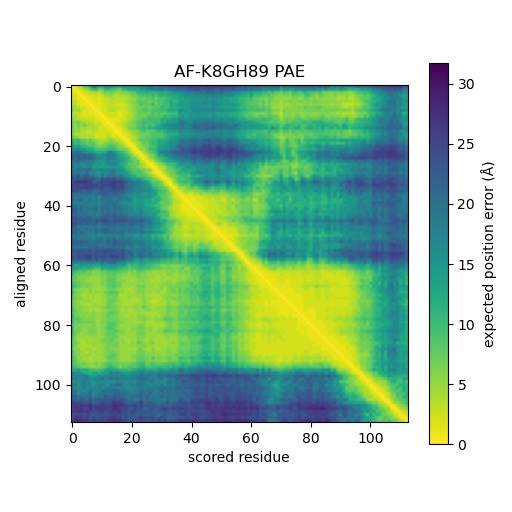 C C . PRO A 1 92 ? 4.696 5.348 -7.816 1.00 91.06 92 PRO A C 1
ATOM 753 O O . PRO A 1 92 ? 4.119 6.062 -8.635 1.00 91.06 92 PRO A O 1
ATOM 756 N N . PRO A 1 93 ? 6.014 5.477 -7.582 1.00 86.75 93 PRO A N 1
ATOM 757 C CA . PRO A 1 93 ? 6.827 6.432 -8.325 1.00 86.75 93 PRO A CA 1
ATOM 758 C C . PRO A 1 93 ? 6.726 6.165 -9.831 1.00 86.75 93 PRO A C 1
ATOM 760 O O . PRO A 1 93 ? 6.858 5.024 -10.283 1.00 86.75 93 PRO A O 1
ATOM 763 N N . PHE A 1 94 ? 6.504 7.225 -10.606 1.00 85.25 94 PHE A N 1
ATOM 764 C CA . PHE A 1 94 ? 6.501 7.142 -12.061 1.00 85.25 94 PHE A CA 1
ATOM 765 C C . PHE A 1 94 ? 7.933 7.204 -12.592 1.00 85.25 94 PHE A C 1
ATOM 767 O O . PHE A 1 94 ? 8.704 8.087 -12.215 1.00 85.25 94 PHE A O 1
ATOM 774 N N . ASP A 1 95 ? 8.267 6.303 -13.514 1.00 82.69 95 ASP A N 1
ATOM 775 C CA . ASP A 1 95 ? 9.553 6.303 -14.216 1.00 82.69 95 ASP A CA 1
ATOM 776 C C . ASP A 1 95 ? 9.568 7.380 -15.317 1.00 82.69 95 ASP A C 1
ATOM 778 O O . ASP A 1 95 ? 9.459 7.102 -16.510 1.00 82.69 95 ASP A O 1
ATOM 782 N N . VAL A 1 96 ? 9.596 8.649 -14.895 1.00 83.94 96 VAL A N 1
ATOM 783 C CA . VAL A 1 96 ? 9.580 9.829 -15.781 1.00 83.94 96 VAL A CA 1
ATOM 784 C C . VAL A 1 96 ? 10.982 10.357 -16.102 1.00 83.94 96 VAL A C 1
ATOM 786 O O . VAL A 1 96 ? 11.111 11.399 -16.740 1.00 83.94 96 VAL A O 1
ATOM 789 N N . GLY A 1 97 ? 12.037 9.667 -15.651 1.00 75.00 97 GLY A N 1
ATOM 790 C CA . GLY A 1 97 ? 13.433 10.074 -15.854 1.00 75.00 97 GLY A CA 1
ATOM 791 C C . GLY A 1 97 ? 13.841 11.362 -15.124 1.00 75.00 97 GLY A C 1
ATOM 792 O O . GLY A 1 97 ? 14.882 11.934 -15.439 1.00 75.00 97 GLY A O 1
ATOM 793 N N . ALA A 1 98 ? 13.026 11.830 -14.175 1.00 72.81 98 ALA A N 1
ATOM 794 C CA . ALA A 1 98 ? 13.329 12.969 -13.317 1.00 72.81 9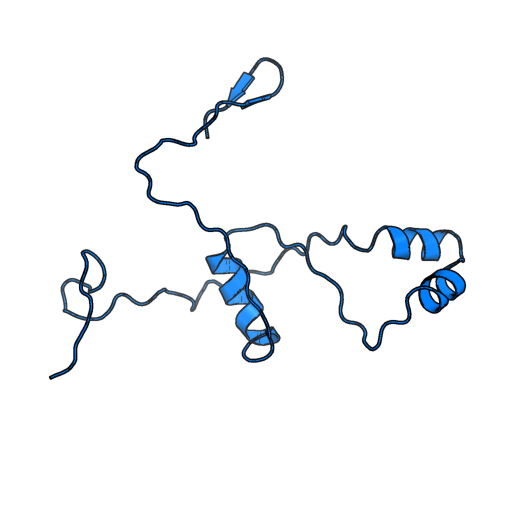8 ALA A CA 1
ATOM 795 C C . ALA A 1 98 ? 13.819 12.484 -11.950 1.00 72.81 98 ALA A C 1
ATOM 797 O O . ALA A 1 98 ? 13.302 11.508 -11.404 1.00 72.81 98 ALA A O 1
ATOM 798 N N . ASP A 1 99 ? 14.801 13.187 -11.398 1.00 69.31 99 ASP A N 1
ATOM 799 C CA . ASP A 1 99 ? 15.251 12.984 -10.028 1.00 69.31 99 ASP A CA 1
ATOM 800 C C . ASP A 1 99 ? 14.330 13.764 -9.074 1.00 69.31 99 ASP A C 1
ATOM 802 O O . ASP A 1 99 ? 14.197 14.983 -9.189 1.00 69.31 99 ASP A O 1
ATOM 806 N N . PHE A 1 100 ? 13.648 13.047 -8.176 1.00 69.94 100 PHE A N 1
ATOM 807 C CA . PHE A 1 100 ? 12.773 13.622 -7.145 1.00 69.94 100 PHE A CA 1
ATOM 808 C C . PHE A 1 100 ? 13.450 13.689 -5.770 1.00 69.94 100 PHE A C 1
ATOM 810 O O . PHE A 1 100 ? 12.772 13.938 -4.768 1.00 69.94 100 PHE A O 1
ATOM 817 N N . SER A 1 101 ? 14.761 13.442 -5.692 1.00 75.12 101 SER A N 1
ATOM 818 C CA . SER A 1 101 ? 15.519 13.711 -4.475 1.00 75.12 101 SER A CA 1
ATOM 819 C C . SER A 1 101 ? 15.415 15.198 -4.124 1.00 75.12 101 SER A C 1
ATOM 821 O O . SER A 1 101 ? 15.437 16.091 -4.975 1.00 75.12 101 SER A O 1
ATOM 823 N N . MET A 1 102 ? 15.215 15.476 -2.840 1.00 72.94 102 MET A N 1
ATOM 824 C CA . MET A 1 102 ? 15.165 16.836 -2.325 1.00 72.94 102 MET A CA 1
ATOM 825 C C . MET A 1 102 ? 15.961 16.878 -1.034 1.00 72.94 102 MET A C 1
ATOM 827 O O . MET A 1 102 ? 15.634 16.177 -0.074 1.00 72.94 102 MET A O 1
ATOM 831 N N . SER A 1 103 ? 16.973 17.738 -0.995 1.00 72.44 103 SER A N 1
ATOM 832 C CA . SER A 1 103 ? 17.713 18.006 0.229 1.00 72.44 103 SER A CA 1
ATOM 833 C C . SER A 1 103 ? 16.814 18.800 1.174 1.00 72.44 103 SER A C 1
ATOM 835 O O . SER A 1 103 ? 16.427 19.939 0.897 1.00 72.44 103 SER A O 1
ATOM 837 N N . VAL A 1 104 ? 16.450 18.191 2.298 1.00 77.25 104 VAL A N 1
ATOM 838 C CA . VAL A 1 104 ? 15.668 18.861 3.339 1.00 77.25 104 VAL A CA 1
ATOM 839 C C . VAL A 1 104 ? 16.629 19.298 4.434 1.00 77.25 104 VAL A C 1
ATOM 841 O O . VAL A 1 104 ? 17.335 18.476 5.018 1.00 77.25 104 VAL A O 1
ATOM 844 N N . ALA A 1 105 ? 16.661 20.600 4.718 1.00 72.81 105 ALA A N 1
ATOM 845 C CA . ALA A 1 105 ? 17.416 21.122 5.849 1.00 72.81 105 ALA A CA 1
ATOM 846 C C . ALA A 1 105 ? 16.734 20.694 7.155 1.00 72.81 105 ALA A C 1
ATOM 848 O O . ALA A 1 105 ? 15.570 21.021 7.399 1.00 72.81 105 ALA A O 1
ATOM 849 N N . ILE A 1 106 ? 17.462 19.968 8.000 1.00 72.38 106 ILE A N 1
ATOM 850 C CA . ILE A 1 106 ? 17.026 19.613 9.350 1.00 72.38 106 ILE A CA 1
ATOM 851 C C . ILE A 1 106 ? 17.947 20.364 10.316 1.00 72.38 106 ILE A C 1
ATOM 853 O O . ILE A 1 106 ? 19.043 19.912 10.645 1.00 72.38 106 ILE A O 1
ATOM 857 N N . GLY A 1 107 ? 17.518 21.554 10.747 1.00 76.81 107 GLY A N 1
ATOM 858 C CA . GLY A 1 107 ? 18.367 22.464 11.526 1.00 76.81 107 GLY A CA 1
ATOM 859 C C . GLY A 1 107 ? 19.482 23.081 10.669 1.00 76.81 107 GLY A C 1
ATOM 860 O O . GLY A 1 107 ? 19.211 23.536 9.563 1.00 76.81 107 GLY A O 1
ATOM 861 N N . GLU A 1 108 ? 20.726 23.099 11.166 1.00 76.06 108 GLU A N 1
ATOM 862 C CA . GLU A 1 108 ? 21.908 23.572 10.409 1.00 76.06 108 GLU A CA 1
ATOM 863 C C . GLU A 1 108 ? 22.548 22.492 9.512 1.00 76.06 108 GLU A C 1
ATOM 865 O O . GLU A 1 108 ? 23.547 22.753 8.845 1.00 76.06 108 GLU A O 1
ATOM 870 N N . TRP A 1 109 ? 21.984 21.281 9.467 1.00 57.09 109 TRP A N 1
ATOM 871 C CA . TRP A 1 109 ? 22.504 20.181 8.653 1.00 57.09 109 TRP A CA 1
ATOM 872 C C . TRP A 1 109 ? 21.636 19.941 7.418 1.00 57.09 109 TRP A C 1
ATOM 874 O O . TRP A 1 109 ? 20.403 19.959 7.483 1.00 57.09 109 TRP A O 1
ATOM 884 N N . VAL A 1 110 ? 22.295 19.667 6.292 1.00 53.19 110 VAL A N 1
ATOM 885 C CA . VAL A 1 110 ? 21.651 19.219 5.053 1.00 53.19 110 VAL A CA 1
ATOM 886 C C . VAL A 1 110 ? 21.744 17.697 4.990 1.00 53.19 110 VAL A C 1
ATOM 888 O O . VAL A 1 110 ? 22.834 17.142 5.121 1.00 53.19 110 VAL A O 1
ATOM 891 N N . TYR A 1 111 ? 20.603 17.032 4.810 1.00 52.19 111 TYR A N 1
ATOM 892 C CA . TYR A 1 111 ? 20.523 15.590 4.588 1.00 52.19 111 TYR A CA 1
ATOM 893 C C . TYR A 1 111 ? 20.099 15.339 3.139 1.00 52.19 111 TYR A C 1
ATOM 895 O O . TYR A 1 111 ? 19.025 15.794 2.737 1.00 52.19 111 TYR A O 1
ATOM 903 N N . ASP A 1 112 ? 20.930 14.630 2.376 1.00 52.28 112 ASP A N 1
ATOM 904 C CA . ASP A 1 112 ? 20.547 14.091 1.068 1.00 52.28 112 ASP A CA 1
ATOM 905 C C . ASP A 1 112 ? 19.916 12.714 1.259 1.00 52.28 112 ASP A C 1
ATOM 907 O O . ASP A 1 112 ? 20.426 11.888 2.024 1.00 52.28 112 ASP A O 1
ATOM 911 N N . ARG A 1 113 ? 18.784 12.488 0.592 1.00 57.91 113 ARG A N 1
ATOM 912 C CA . ARG A 1 113 ? 18.063 11.216 0.595 1.00 57.91 113 ARG A CA 1
ATOM 913 C C . ARG A 1 113 ? 17.994 10.656 -0.816 1.00 57.91 113 ARG A C 1
ATOM 915 O O . ARG A 1 113 ? 17.678 11.456 -1.722 1.00 57.91 113 ARG A O 1
#

Sequence (113 aa):
MRTELIWEGKYDEYGNRREVEIAGCAMPMQKIENIDEPRRAAAATGQLELFEQQNPRVDDFRNRLIWGDNKLVMASLLQEFKGKIDLIYIDPPFDVGADFSMSVAIGEWVYDR

Mean predicted aligned error: 12.17 Å

pLDDT: mean 78.15, std 11.76, range [52.19, 96.0]

Radius of gyration: 21.85 Å; Cα contacts (8 Å, |Δi|>4): 65; chains: 1; bounding box: 46×45×59 Å

Secondary structure (DSSP, 8-state):
-------TTSB-TTS-B-----TT------B---TTHHHHHHHHTT-HHHHHHHS--SSS-----B-S-HHHHHHHHHHHHTT--------PPP--S------EEETTEEE--